Protein AF-A0A5R2MZM7-F1 (afdb_monomer_lite)

Secondary structure (DSSP, 8-state):
-GGGT-EE-GGG-BTTEEEEE--TTSB-HHHHHHHHHHTT------BTTEEEEE--TT--HHHHHHHHHHHHHHHHHHBTPPPP---S-------

Radius of gyration: 13.79 Å; chains: 1; bounding box: 35×28×33 Å

Foldseek 3Di:
DVVLVWDWDPVPPDPFKTKIAADPPFFQQVQLQVQCVVVVHHWDRQDPRMTIDGDDPPDDPVNVVVSVVSSSVSSNVGGNDDHDPPDPPDDPPDD

Sequence (95 aa):
MRDAGLDVDPSTVDTNIVFVNLPQADFDVDYLHSELLESGVRISPVKAGRLRLLTHREVTQREALLASDLIAKSCAAARGRQPSDVNKAGVDAIY

pLDDT: mean 71.89, std 13.47, range [37.19, 87.88]

Structure (mmCIF, N/CA/C/O backbone):
data_AF-A0A5R2MZM7-F1
#
_entry.id   AF-A0A5R2MZM7-F1
#
loop_
_atom_site.group_PDB
_atom_site.id
_atom_site.type_symbol
_atom_site.label_atom_id
_atom_site.label_alt_id
_atom_site.label_comp_id
_atom_site.label_asym_id
_atom_site.label_entity_id
_atom_site.label_seq_id
_atom_site.pdbx_PDB_ins_code
_atom_site.Cartn_x
_atom_site.Cartn_y
_atom_site.Cartn_z
_atom_site.occupancy
_atom_site.B_iso_or_equiv
_atom_site.auth_seq_id
_atom_site.auth_comp_id
_atom_site.auth_asym_id
_atom_site.auth_atom_id
_atom_site.pdbx_PDB_model_num
ATOM 1 N N . MET A 1 1 ? -5.591 -6.109 -1.856 1.00 59.22 1 MET A N 1
ATOM 2 C CA . MET A 1 1 ? -4.118 -6.174 -1.679 1.00 59.22 1 MET A CA 1
ATOM 3 C C . MET A 1 1 ? -3.470 -7.126 -2.683 1.00 59.22 1 MET A C 1
ATOM 5 O O . MET A 1 1 ? -2.690 -6.648 -3.492 1.00 59.22 1 MET A O 1
ATOM 9 N N . ARG A 1 2 ? -3.825 -8.422 -2.720 1.00 60.97 2 ARG A N 1
ATOM 10 C CA . ARG A 1 2 ? -3.248 -9.374 -3.696 1.00 60.97 2 ARG A CA 1
ATOM 11 C C . ARG A 1 2 ? -3.457 -8.980 -5.161 1.00 60.97 2 ARG A C 1
ATOM 13 O O . ARG A 1 2 ? -2.519 -9.064 -5.944 1.00 60.97 2 ARG A O 1
ATOM 20 N N . ASP A 1 3 ? -4.625 -8.441 -5.503 1.00 62.59 3 ASP A N 1
ATOM 21 C CA . ASP A 1 3 ? -4.916 -7.964 -6.867 1.00 62.59 3 ASP A CA 1
ATOM 22 C C . ASP A 1 3 ? -4.048 -6.763 -7.292 1.00 62.59 3 A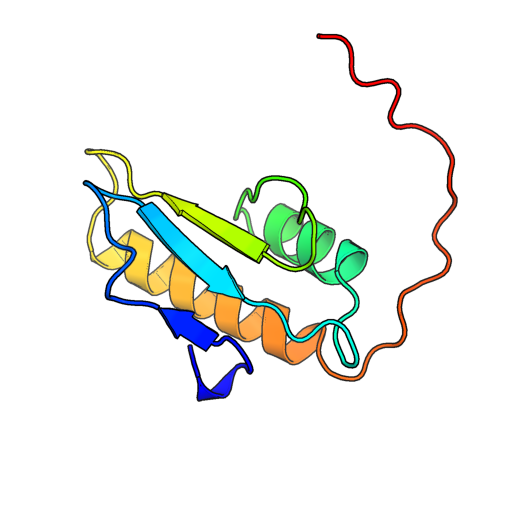SP A C 1
ATOM 24 O O . ASP A 1 3 ? -3.855 -6.522 -8.481 1.00 62.59 3 ASP A O 1
ATOM 28 N N . ALA A 1 4 ? -3.457 -6.047 -6.326 1.00 65.94 4 ALA A N 1
ATOM 29 C CA . ALA A 1 4 ? -2.505 -4.961 -6.561 1.00 65.94 4 ALA A CA 1
ATOM 30 C C . ALA A 1 4 ? -1.041 -5.446 -6.657 1.00 65.94 4 ALA A C 1
ATOM 32 O O . ALA A 1 4 ? -0.134 -4.627 -6.760 1.00 65.94 4 ALA A O 1
ATOM 33 N N . GLY A 1 5 ? -0.793 -6.762 -6.615 1.00 72.88 5 GLY A N 1
ATOM 34 C CA . GLY A 1 5 ? 0.556 -7.341 -6.633 1.00 72.88 5 GLY A CA 1
ATOM 35 C C . GLY A 1 5 ? 1.257 -7.367 -5.272 1.00 72.88 5 GLY A C 1
ATOM 36 O O . GLY A 1 5 ? 2.452 -7.631 -5.213 1.00 72.88 5 GLY A O 1
ATOM 37 N N . LEU A 1 6 ? 0.529 -7.103 -4.184 1.00 74.12 6 LEU A N 1
ATOM 38 C CA . LEU A 1 6 ? 1.062 -7.110 -2.824 1.00 74.12 6 LEU A CA 1
ATOM 39 C C . LEU A 1 6 ? 0.834 -8.468 -2.162 1.00 74.12 6 LEU A C 1
ATOM 41 O O . LEU A 1 6 ? -0.316 -8.897 -2.014 1.00 74.12 6 LEU A O 1
ATOM 45 N N . ASP A 1 7 ? 1.914 -9.108 -1.713 1.00 79.06 7 ASP A N 1
ATOM 46 C CA . ASP A 1 7 ? 1.816 -10.317 -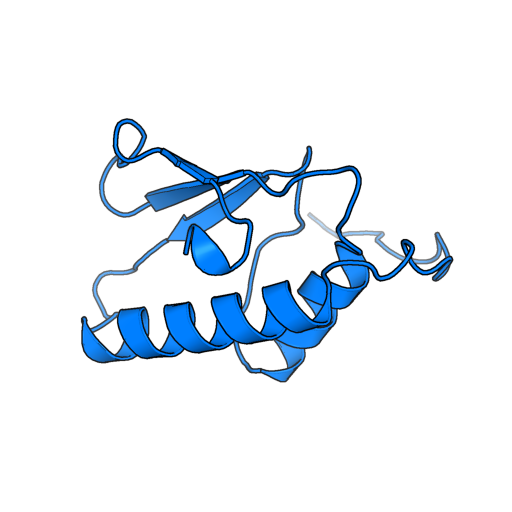0.898 1.00 79.06 7 ASP A CA 1
ATOM 47 C C . ASP A 1 7 ? 1.862 -9.960 0.590 1.00 79.06 7 ASP A C 1
ATOM 49 O O . ASP A 1 7 ? 2.825 -9.371 1.090 1.00 79.06 7 ASP A O 1
ATOM 53 N N . VAL A 1 8 ? 0.767 -10.271 1.279 1.00 77.19 8 VAL A N 1
ATOM 54 C CA . VAL A 1 8 ? 0.544 -9.948 2.689 1.00 77.19 8 VAL A CA 1
ATOM 55 C C . VAL A 1 8 ? 0.652 -11.237 3.485 1.00 77.19 8 VAL A C 1
ATOM 57 O O . VAL A 1 8 ? -0.066 -12.189 3.182 1.00 77.19 8 VAL A O 1
ATOM 60 N N . ASP A 1 9 ? 1.492 -11.246 4.521 1.00 74.81 9 ASP A N 1
ATOM 61 C CA . ASP A 1 9 ? 1.643 -12.382 5.432 1.00 74.81 9 ASP A CA 1
ATOM 62 C C . ASP A 1 9 ? 0.869 -12.139 6.744 1.00 74.81 9 ASP A C 1
ATOM 64 O O . ASP A 1 9 ? 1.351 -11.403 7.615 1.00 74.81 9 ASP A O 1
ATOM 68 N N . PRO A 1 10 ? -0.313 -12.759 6.936 1.00 69.62 10 PRO A N 1
ATOM 69 C CA . PRO A 1 10 ? -1.129 -12.560 8.132 1.00 69.62 10 PRO A CA 1
ATOM 70 C C . PRO A 1 10 ? -0.496 -13.152 9.395 1.00 69.62 10 PRO A C 1
ATOM 72 O O . PRO A 1 10 ? -0.854 -12.750 10.498 1.00 69.62 10 PRO A O 1
ATOM 75 N N . SER A 1 11 ? 0.435 -14.103 9.257 1.00 72.56 11 SER A N 1
ATOM 76 C CA . SER A 1 11 ? 1.112 -14.728 10.399 1.00 72.56 11 SER A CA 1
ATOM 77 C C . SER A 1 11 ? 2.125 -13.795 11.066 1.00 72.56 11 SER A C 1
ATOM 79 O O . SER A 1 11 ? 2.529 -14.026 12.201 1.00 72.56 11 SER A O 1
ATOM 81 N N . THR A 1 12 ? 2.488 -12.704 10.384 1.00 64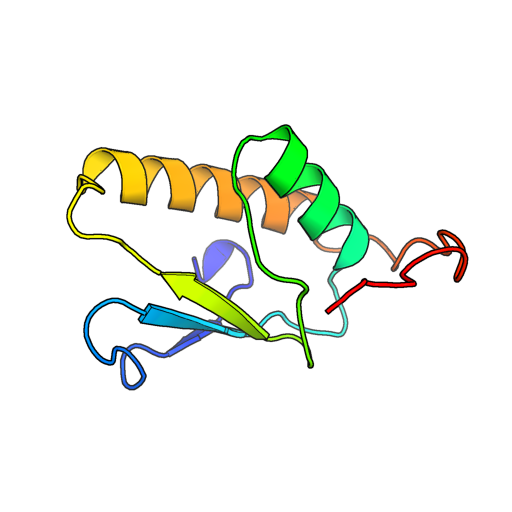.50 12 THR A N 1
ATOM 82 C CA . THR A 1 12 ? 3.408 -11.674 10.888 1.00 64.50 12 THR A CA 1
ATOM 83 C C . THR A 1 12 ? 2.705 -10.518 11.597 1.00 64.50 12 THR A C 1
ATOM 85 O O . THR A 1 12 ? 3.350 -9.517 11.913 1.00 64.50 12 THR A O 1
ATOM 88 N N . VAL A 1 13 ? 1.393 -10.626 11.831 1.00 69.31 13 VAL A N 1
ATOM 89 C CA . VAL A 1 13 ? 0.624 -9.596 12.533 1.00 69.31 13 VAL A CA 1
ATOM 90 C C . VAL A 1 13 ? 0.933 -9.657 14.024 1.00 69.31 13 VAL A C 1
ATOM 92 O O . VAL A 1 13 ? 0.273 -10.352 14.792 1.00 69.31 13 VAL A O 1
ATOM 95 N N . ASP A 1 14 ? 1.952 -8.905 14.420 1.00 55.38 14 ASP A N 1
ATOM 96 C CA . ASP A 1 14 ? 2.374 -8.744 15.804 1.00 55.38 14 ASP A CA 1
ATOM 97 C C . ASP A 1 14 ? 1.851 -7.376 16.275 1.00 55.38 14 ASP A C 1
ATOM 99 O O . ASP A 1 14 ? 2.318 -6.320 15.847 1.00 55.38 14 ASP A O 1
ATOM 103 N N . THR A 1 15 ? 0.807 -7.364 17.103 1.00 65.75 15 THR A N 1
ATOM 104 C CA . THR A 1 15 ? 0.232 -6.200 17.819 1.00 65.75 15 THR A CA 1
ATOM 105 C C . THR A 1 15 ? -0.540 -5.128 17.024 1.00 65.75 15 THR A C 1
ATOM 107 O O . THR A 1 15 ? -1.625 -4.749 17.460 1.00 65.75 15 THR A O 1
ATOM 110 N N . ASN A 1 16 ? -0.050 -4.646 15.882 1.00 70.88 16 ASN A N 1
ATOM 111 C CA . ASN A 1 16 ? -0.693 -3.606 15.049 1.00 70.88 16 ASN A CA 1
ATOM 112 C C . ASN A 1 16 ? 0.054 -3.356 13.724 1.00 70.88 16 ASN A C 1
ATOM 114 O O . ASN A 1 16 ? -0.164 -2.341 13.056 1.00 70.88 16 ASN A O 1
ATOM 118 N N . ILE A 1 17 ? 0.981 -4.250 13.374 1.00 74.50 17 ILE A N 1
ATOM 119 C CA . ILE A 1 17 ? 1.879 -4.101 12.234 1.00 74.50 17 ILE A CA 1
ATOM 120 C C . ILE A 1 17 ? 1.616 -5.235 11.252 1.00 74.50 17 ILE A C 1
ATOM 122 O O . ILE A 1 17 ? 1.544 -6.397 11.637 1.00 74.50 17 ILE A O 1
ATOM 126 N N . VAL A 1 18 ? 1.497 -4.891 9.975 1.00 75.56 18 VAL A N 1
ATOM 127 C CA . VAL A 1 18 ? 1.416 -5.832 8.862 1.00 75.56 18 VAL A CA 1
ATOM 128 C C . VAL A 1 18 ? 2.639 -5.635 7.982 1.00 75.56 18 VAL A C 1
ATOM 130 O O . VAL A 1 18 ? 2.972 -4.512 7.591 1.00 75.56 18 VAL A O 1
ATOM 133 N N . PHE A 1 19 ? 3.299 -6.735 7.640 1.00 78.31 19 PHE A N 1
ATOM 134 C CA . PHE A 1 19 ? 4.383 -6.721 6.673 1.00 78.31 19 PHE A CA 1
ATOM 135 C C . PHE A 1 19 ? 3.868 -7.101 5.290 1.00 78.31 19 PHE A C 1
ATOM 137 O O . PHE A 1 19 ? 3.143 -8.083 5.130 1.00 78.31 19 PHE A O 1
ATOM 144 N N . VAL A 1 20 ? 4.287 -6.334 4.288 1.00 79.88 20 VAL A N 1
ATOM 145 C CA . VAL A 1 20 ? 3.901 -6.550 2.895 1.00 79.88 20 VAL A CA 1
ATOM 146 C C . VAL A 1 20 ? 5.154 -6.663 2.045 1.00 79.88 20 VAL A C 1
ATOM 148 O O . VAL A 1 20 ? 6.041 -5.813 2.128 1.00 79.88 20 VAL A O 1
ATOM 151 N N . ASN A 1 21 ? 5.234 -7.712 1.236 1.00 80.81 21 ASN A N 1
ATOM 152 C CA . ASN A 1 21 ? 6.330 -7.894 0.295 1.00 80.81 21 ASN A CA 1
ATOM 153 C C . ASN A 1 21 ? 5.962 -7.242 -1.043 1.00 80.81 21 ASN A C 1
ATOM 155 O O . ASN A 1 21 ? 4.888 -7.494 -1.593 1.00 80.81 21 ASN A O 1
ATOM 159 N N . LEU A 1 22 ? 6.864 -6.404 -1.551 1.00 75.56 22 LEU A N 1
ATOM 160 C CA . LEU A 1 22 ? 6.798 -5.827 -2.887 1.00 75.56 22 LEU A CA 1
ATOM 161 C C . LEU A 1 22 ? 7.594 -6.717 -3.852 1.00 75.56 22 LEU A C 1
ATOM 163 O O . LEU A 1 22 ? 8.749 -7.049 -3.562 1.00 75.56 22 LEU A O 1
ATOM 167 N N . PRO A 1 23 ? 7.027 -7.096 -5.006 1.00 68.94 23 PRO A N 1
ATOM 168 C CA . PRO A 1 23 ? 7.761 -7.853 -6.008 1.00 68.94 23 PRO A CA 1
ATOM 169 C C . PRO A 1 23 ? 8.844 -6.960 -6.630 1.00 68.94 23 PRO A C 1
ATOM 171 O O . PRO A 1 23 ? 8.544 -6.018 -7.357 1.00 68.94 23 PRO A O 1
ATOM 174 N N . GLN A 1 24 ? 10.116 -7.252 -6.337 1.00 65.19 24 GLN A N 1
ATOM 175 C CA . GLN A 1 24 ? 11.254 -6.395 -6.710 1.00 65.19 24 GLN A CA 1
ATOM 176 C C . GLN A 1 24 ? 11.463 -6.222 -8.225 1.00 65.19 24 GLN A C 1
ATOM 178 O O . GLN A 1 24 ? 12.112 -5.267 -8.633 1.00 65.19 24 GLN A O 1
ATOM 183 N N . ALA A 1 25 ? 10.949 -7.134 -9.054 1.00 64.88 25 ALA A N 1
ATOM 184 C CA . ALA A 1 25 ? 11.198 -7.126 -10.497 1.00 64.88 25 ALA A CA 1
ATOM 185 C C . ALA A 1 25 ? 10.288 -6.166 -11.289 1.00 64.88 25 ALA A C 1
ATOM 187 O O . ALA A 1 25 ? 10.668 -5.751 -12.379 1.00 64.88 25 ALA A O 1
ATOM 188 N N . ASP A 1 26 ? 9.125 -5.794 -10.741 1.00 68.31 26 ASP A N 1
ATOM 189 C CA . ASP A 1 26 ? 8.045 -5.139 -11.502 1.00 68.31 26 ASP A CA 1
ATOM 190 C C . ASP A 1 26 ? 7.596 -3.789 -10.915 1.00 68.31 26 ASP A C 1
ATOM 192 O O . ASP A 1 26 ? 6.562 -3.252 -11.326 1.00 68.31 26 ASP A O 1
ATOM 196 N N . PHE A 1 27 ? 8.318 -3.262 -9.924 1.00 71.94 27 PHE A N 1
ATOM 197 C CA . PHE A 1 27 ? 7.913 -2.074 -9.174 1.00 71.94 27 PHE A CA 1
ATOM 198 C C . PHE A 1 27 ? 9.010 -1.015 -9.130 1.00 71.94 27 PHE A C 1
ATOM 200 O O . PHE A 1 27 ? 10.097 -1.254 -8.604 1.00 71.94 27 PHE A O 1
ATOM 207 N N . ASP A 1 28 ? 8.670 0.192 -9.581 1.00 78.31 28 ASP A N 1
ATOM 208 C CA . ASP A 1 28 ? 9.419 1.396 -9.237 1.00 78.31 28 ASP A CA 1
ATOM 209 C C . ASP A 1 28 ? 9.062 1.819 -7.803 1.00 78.31 28 ASP A C 1
ATOM 211 O O . ASP A 1 28 ? 7.988 2.357 -7.516 1.00 78.31 28 ASP A O 1
ATOM 215 N N . VAL A 1 29 ? 9.966 1.497 -6.883 1.00 77.75 29 VAL A N 1
ATOM 216 C CA . VAL A 1 29 ? 9.810 1.705 -5.442 1.00 77.75 29 VAL A CA 1
ATOM 217 C C . VAL A 1 29 ? 9.902 3.182 -5.059 1.00 77.75 29 VAL A C 1
ATOM 219 O O . VAL A 1 29 ? 9.181 3.615 -4.157 1.00 77.75 29 VAL A O 1
ATOM 222 N N . ASP A 1 30 ? 10.752 3.948 -5.740 1.00 79.38 30 ASP A N 1
ATOM 223 C CA . ASP A 1 30 ? 10.944 5.371 -5.462 1.00 79.38 30 ASP A CA 1
ATOM 224 C C . ASP A 1 30 ? 9.734 6.166 -5.960 1.00 79.38 30 ASP A C 1
ATOM 226 O O . ASP A 1 30 ? 9.193 7.004 -5.233 1.00 79.38 30 ASP A O 1
ATOM 230 N N . TYR A 1 31 ? 9.216 5.812 -7.141 1.00 82.31 31 TYR A N 1
ATOM 231 C CA . TYR A 1 31 ? 7.946 6.346 -7.626 1.00 82.31 31 TYR A CA 1
ATOM 232 C C . TYR A 1 31 ? 6.788 6.011 -6.679 1.00 82.31 31 TYR A C 1
ATOM 234 O O . TYR A 1 31 ? 6.009 6.893 -6.322 1.00 82.31 31 TYR A O 1
ATOM 242 N N . LEU A 1 32 ? 6.687 4.756 -6.223 1.00 81.69 32 LEU A N 1
ATOM 243 C CA . LEU A 1 32 ? 5.650 4.350 -5.272 1.00 81.69 32 LEU A CA 1
ATOM 244 C C . LEU A 1 32 ? 5.730 5.158 -3.969 1.00 81.69 32 LEU A C 1
ATOM 246 O O . LEU A 1 32 ? 4.697 5.552 -3.429 1.00 81.69 32 LEU A O 1
ATOM 250 N N . HIS A 1 33 ? 6.940 5.409 -3.462 1.00 81.94 33 HIS A N 1
ATOM 251 C CA . HIS A 1 33 ? 7.144 6.227 -2.267 1.00 81.94 33 HIS A CA 1
ATOM 252 C C . HIS A 1 33 ? 6.666 7.667 -2.470 1.00 81.94 33 HIS A C 1
ATOM 254 O O . HIS A 1 33 ? 5.889 8.162 -1.650 1.00 81.94 33 HIS A O 1
ATOM 260 N N . SER A 1 34 ? 7.054 8.293 -3.584 1.00 83.06 34 SER A N 1
ATOM 261 C CA . SER A 1 34 ? 6.637 9.655 -3.936 1.00 83.06 34 SER A CA 1
ATOM 262 C C . SER A 1 34 ? 5.119 9.764 -4.088 1.00 83.06 34 SER A C 1
ATOM 264 O O . SER A 1 34 ? 4.496 10.638 -3.491 1.00 83.06 34 SER A O 1
ATOM 266 N N . GLU A 1 35 ? 4.505 8.840 -4.827 1.00 84.25 35 GLU A N 1
ATOM 267 C CA . GLU A 1 35 ? 3.064 8.839 -5.101 1.00 84.25 35 GLU A CA 1
ATOM 268 C C . GLU A 1 35 ? 2.238 8.671 -3.814 1.00 84.25 35 GLU A C 1
ATOM 270 O O . GLU A 1 35 ? 1.213 9.330 -3.615 1.00 84.25 35 GLU A O 1
ATOM 275 N N . LEU A 1 36 ? 2.689 7.797 -2.906 1.00 81.19 36 LEU A N 1
ATOM 276 C CA . LEU A 1 36 ? 2.049 7.609 -1.605 1.00 81.19 36 LEU A CA 1
ATOM 277 C C . LEU A 1 36 ? 2.180 8.860 -0.739 1.00 81.19 36 LEU A C 1
ATOM 279 O O . LEU A 1 36 ? 1.194 9.275 -0.128 1.00 81.19 36 LEU A O 1
ATOM 283 N N . LEU A 1 37 ? 3.359 9.488 -0.726 1.00 82.31 37 LEU A N 1
ATOM 284 C CA . LEU A 1 37 ? 3.595 10.722 0.015 1.00 82.31 37 LEU A CA 1
ATOM 285 C C . LEU A 1 37 ? 2.687 11.859 -0.479 1.00 82.31 37 LEU A C 1
ATOM 287 O O . LEU A 1 37 ? 2.062 12.526 0.347 1.00 82.31 37 LEU A O 1
ATOM 291 N N . GLU A 1 38 ? 2.568 12.042 -1.796 1.00 83.19 38 GLU A N 1
ATOM 292 C CA . GLU A 1 38 ? 1.664 13.023 -2.419 1.00 83.19 38 GLU A CA 1
ATOM 293 C C . GLU A 1 38 ? 0.189 12.725 -2.120 1.00 83.19 38 GLU A C 1
ATOM 295 O O . GLU A 1 38 ? -0.604 13.638 -1.889 1.00 83.19 38 GLU A O 1
ATOM 300 N N . SER A 1 39 ? -0.166 11.444 -2.018 1.00 76.06 39 SER A N 1
ATOM 301 C CA . SER A 1 39 ? -1.504 10.984 -1.625 1.00 76.06 39 SER A CA 1
ATOM 302 C C . SER A 1 39 ? -1.778 11.089 -0.115 1.00 76.06 39 SER A C 1
ATOM 304 O O . SER A 1 39 ? -2.829 10.652 0.356 1.00 76.06 39 SER A O 1
ATOM 306 N N . GLY A 1 40 ? -0.843 11.642 0.666 1.00 74.69 40 GLY A N 1
ATOM 307 C CA . GLY A 1 40 ? -0.962 11.807 2.117 1.00 74.69 40 GLY A CA 1
ATOM 308 C C . GLY A 1 40 ? -0.658 10.544 2.932 1.00 74.69 40 GLY A C 1
ATOM 309 O O . GLY A 1 40 ? -0.844 10.539 4.149 1.00 74.69 40 GLY A O 1
ATOM 310 N N . VAL A 1 41 ? -0.165 9.479 2.296 1.00 77.12 41 VAL A N 1
ATOM 311 C CA . VAL A 1 41 ? 0.206 8.211 2.934 1.00 77.12 41 VAL A CA 1
ATOM 312 C C . VAL A 1 41 ? 1.715 8.177 3.158 1.00 77.12 41 VAL A C 1
ATOM 314 O O . VAL A 1 41 ? 2.510 8.009 2.238 1.00 77.12 41 VAL A O 1
ATOM 317 N N . ARG A 1 42 ? 2.143 8.297 4.416 1.00 76.00 42 ARG A N 1
ATOM 318 C CA . ARG A 1 42 ? 3.565 8.194 4.764 1.00 76.00 42 ARG A CA 1
ATOM 319 C C . ARG A 1 42 ? 3.964 6.741 4.973 1.00 76.00 42 ARG A C 1
ATOM 321 O O . ARG A 1 42 ? 3.482 6.090 5.897 1.00 76.00 42 ARG A O 1
ATOM 328 N N . ILE A 1 43 ? 4.905 6.271 4.164 1.00 75.88 43 ILE A N 1
ATOM 329 C CA . ILE A 1 43 ? 5.578 4.988 4.359 1.00 75.88 43 ILE A CA 1
ATOM 330 C C . ILE A 1 43 ? 7.054 5.207 4.700 1.00 75.88 43 ILE A C 1
ATOM 332 O O . ILE A 1 43 ? 7.694 6.154 4.235 1.00 75.88 43 ILE A O 1
ATOM 336 N N . SER A 1 44 ? 7.612 4.324 5.528 1.00 72.56 44 SER A N 1
ATOM 337 C CA . SER A 1 44 ? 9.065 4.256 5.696 1.00 72.56 44 SER A CA 1
ATOM 338 C C . SER A 1 44 ? 9.726 3.861 4.369 1.00 72.56 44 SER A C 1
ATOM 340 O O . SER A 1 44 ? 9.095 3.152 3.580 1.00 72.56 44 SER A O 1
ATOM 342 N N . PRO A 1 45 ? 10.993 4.253 4.134 1.00 67.25 45 PRO A N 1
ATOM 343 C CA . PRO A 1 45 ? 11.737 3.802 2.966 1.00 67.25 45 PRO A CA 1
ATOM 344 C C . PRO A 1 45 ? 11.659 2.282 2.840 1.00 67.25 45 PRO A C 1
ATOM 346 O O . PRO A 1 45 ? 11.877 1.557 3.820 1.00 67.25 45 PRO A O 1
ATOM 349 N N . VAL A 1 46 ? 11.337 1.803 1.643 1.00 68.56 46 VAL A N 1
ATOM 350 C CA . VAL A 1 46 ? 11.221 0.372 1.374 1.00 68.56 46 VAL A CA 1
ATOM 351 C C . VAL A 1 46 ? 12.615 -0.239 1.437 1.00 68.56 46 VAL A C 1
ATOM 353 O O . VAL A 1 46 ? 13.419 -0.113 0.518 1.00 68.56 46 VAL A O 1
ATOM 356 N N . LYS A 1 47 ? 12.926 -0.920 2.540 1.00 66.44 47 LYS A N 1
ATOM 357 C CA . LYS A 1 47 ? 14.182 -1.663 2.681 1.00 66.44 47 LYS A CA 1
ATOM 358 C C . LYS A 1 47 ? 13.963 -3.105 2.235 1.00 66.44 47 LYS A C 1
ATOM 360 O O . LYS A 1 47 ? 13.016 -3.752 2.677 1.00 66.44 47 LYS A O 1
ATOM 365 N N . ALA A 1 48 ? 14.845 -3.604 1.367 1.00 67.94 48 ALA A N 1
ATOM 366 C CA . ALA A 1 48 ? 14.836 -4.985 0.869 1.00 67.94 48 ALA A CA 1
ATOM 367 C C . ALA A 1 48 ? 13.507 -5.437 0.215 1.00 67.94 48 ALA A C 1
ATOM 369 O O . ALA A 1 48 ? 13.170 -6.617 0.251 1.00 67.94 48 ALA A O 1
ATOM 370 N N . GLY A 1 49 ? 12.740 -4.518 -0.387 1.00 73.94 49 GLY A N 1
ATOM 371 C CA . GLY A 1 49 ? 11.456 -4.844 -1.026 1.00 73.94 49 GLY A CA 1
ATOM 372 C C . GLY A 1 49 ? 10.328 -5.165 -0.040 1.00 73.94 49 GLY A C 1
ATOM 373 O O . GLY A 1 49 ? 9.368 -5.833 -0.410 1.00 73.94 49 GLY A O 1
ATOM 374 N N . ARG A 1 50 ? 10.429 -4.723 1.219 1.00 76.12 50 ARG A N 1
ATOM 375 C CA . ARG A 1 50 ? 9.407 -4.972 2.240 1.00 76.12 50 ARG A CA 1
ATOM 376 C C . ARG A 1 50 ? 8.864 -3.669 2.814 1.00 76.12 50 ARG A C 1
ATOM 378 O O . ARG A 1 50 ? 9.620 -2.800 3.248 1.00 76.12 50 ARG A O 1
ATOM 385 N N . LEU A 1 51 ? 7.542 -3.565 2.850 1.00 79.44 51 LEU A N 1
ATOM 386 C CA . LEU A 1 51 ? 6.788 -2.489 3.480 1.00 79.44 51 LEU A CA 1
ATOM 387 C C . LEU A 1 51 ? 6.326 -2.906 4.873 1.00 79.44 51 LEU A C 1
ATOM 389 O O . LEU A 1 51 ? 5.975 -4.063 5.120 1.00 79.44 51 LEU A O 1
ATOM 393 N N . ARG A 1 52 ? 6.302 -1.929 5.778 1.00 80.00 52 ARG A N 1
ATOM 394 C CA . ARG A 1 52 ? 5.725 -2.060 7.116 1.00 80.00 52 ARG A CA 1
ATOM 395 C C . ARG A 1 52 ? 4.539 -1.118 7.206 1.00 80.00 52 ARG A C 1
ATOM 397 O O . ARG A 1 52 ? 4.714 0.092 7.095 1.00 80.00 52 ARG A O 1
ATOM 404 N N . LEU A 1 53 ? 3.354 -1.678 7.394 1.00 78.62 53 LEU A N 1
ATOM 405 C CA . LEU A 1 53 ? 2.129 -0.928 7.629 1.00 78.62 53 LEU A CA 1
ATOM 406 C C . LEU A 1 53 ? 1.807 -1.037 9.111 1.00 78.62 53 LEU A C 1
ATOM 408 O O . LEU A 1 53 ? 1.760 -2.142 9.635 1.00 78.62 53 LEU A O 1
ATOM 412 N N . LEU A 1 54 ? 1.605 0.088 9.785 1.00 77.56 54 LEU A N 1
ATOM 413 C CA . LEU A 1 54 ? 1.256 0.112 11.201 1.00 77.56 54 LEU A CA 1
ATOM 414 C C . LEU A 1 54 ? -0.044 0.883 11.400 1.00 77.56 54 LEU A C 1
ATOM 416 O O . LEU A 1 54 ? -0.241 1.936 10.796 1.00 77.56 54 LEU A O 1
ATOM 420 N N . THR A 1 55 ? -0.915 0.382 12.268 1.00 77.69 55 THR A N 1
ATOM 421 C CA . THR A 1 55 ? -2.087 1.120 12.747 1.00 77.69 55 THR A CA 1
ATOM 422 C C . THR A 1 55 ? -1.810 1.617 14.163 1.00 77.69 55 THR A C 1
ATOM 424 O O . THR A 1 55 ? -1.449 0.849 15.048 1.00 77.69 55 THR A O 1
ATOM 427 N N . HIS A 1 56 ? -1.916 2.921 14.413 1.00 77.06 56 HIS A N 1
ATOM 428 C CA . HIS A 1 56 ? -1.876 3.441 15.785 1.00 77.06 56 HIS A CA 1
ATOM 429 C C . HIS A 1 56 ? -3.289 3.414 16.389 1.00 77.06 56 HIS A C 1
ATOM 431 O O . HIS A 1 56 ? -4.266 3.196 15.674 1.00 77.06 56 HIS A O 1
ATOM 437 N N . ARG A 1 57 ? -3.413 3.621 17.709 1.00 68.00 57 ARG A N 1
ATOM 438 C CA . ARG A 1 57 ? -4.696 3.482 18.435 1.00 68.00 57 ARG A CA 1
ATOM 439 C C . ARG A 1 57 ? -5.808 4.411 17.933 1.00 68.00 57 ARG A C 1
ATOM 441 O O . ARG A 1 57 ? -6.968 4.144 18.217 1.00 68.00 57 ARG A O 1
ATOM 448 N N . GLU A 1 58 ? -5.455 5.474 17.218 1.00 78.75 58 GLU A N 1
ATOM 449 C CA . GLU A 1 58 ? -6.392 6.484 16.715 1.00 78.75 58 GLU A CA 1
ATOM 450 C C . GLU A 1 58 ? -6.833 6.218 15.268 1.00 78.75 58 GLU A C 1
ATOM 452 O O . GLU A 1 58 ? -7.712 6.912 14.770 1.00 78.75 58 GLU A O 1
ATOM 457 N N . VAL A 1 59 ? -6.290 5.186 14.606 1.00 81.69 59 VAL A N 1
ATOM 458 C CA . VAL A 1 59 ? -6.729 4.795 13.260 1.00 81.69 59 VAL A CA 1
ATOM 459 C C . VAL A 1 59 ? -8.042 4.040 13.357 1.00 81.69 59 VAL A C 1
ATOM 461 O O . VAL A 1 59 ? -8.113 2.920 13.868 1.00 81.69 59 VAL A O 1
ATOM 464 N N . THR A 1 60 ? -9.088 4.628 12.801 1.00 86.69 60 THR A N 1
ATOM 465 C CA . THR A 1 60 ? -10.367 3.956 12.610 1.00 86.69 60 THR A CA 1
ATOM 466 C C . THR A 1 60 ? -10.282 2.934 11.476 1.00 86.69 60 THR A C 1
ATOM 468 O O . THR A 1 60 ? -9.487 3.045 10.541 1.00 86.69 60 THR A O 1
ATOM 471 N N . GLN A 1 61 ? -11.182 1.948 11.495 1.00 85.12 61 GLN A N 1
ATOM 472 C CA . GLN A 1 61 ? -11.311 0.986 10.396 1.00 85.12 61 GLN A CA 1
ATOM 473 C C . GLN A 1 61 ? -11.522 1.681 9.041 1.00 85.12 61 GLN A C 1
ATOM 475 O O . GLN A 1 61 ? -10.979 1.247 8.029 1.00 85.12 61 GLN A O 1
ATOM 480 N N . ARG A 1 62 ? -12.289 2.778 9.017 1.00 87.75 62 ARG A N 1
ATOM 481 C CA . ARG A 1 62 ? -12.551 3.550 7.799 1.00 87.75 62 ARG A CA 1
ATOM 482 C C . ARG A 1 62 ? -11.268 4.152 7.227 1.00 87.75 62 ARG A C 1
ATOM 484 O O . ARG A 1 62 ? -11.061 4.078 6.021 1.00 87.75 62 ARG A O 1
ATOM 491 N N . GLU A 1 63 ? -10.417 4.725 8.069 1.00 85.12 63 GLU A N 1
ATOM 492 C CA . GLU A 1 63 ? -9.132 5.290 7.641 1.00 85.12 63 GLU A CA 1
ATOM 493 C C . GLU A 1 63 ? -8.178 4.204 7.146 1.00 85.12 63 GLU A C 1
ATOM 495 O O . GLU A 1 63 ? -7.529 4.391 6.121 1.00 85.12 63 GLU A O 1
ATOM 500 N N . ALA A 1 64 ? -8.155 3.039 7.802 1.00 83.50 64 ALA A N 1
ATOM 501 C CA . ALA A 1 64 ? -7.370 1.896 7.339 1.00 83.50 64 ALA A CA 1
ATOM 502 C C . ALA A 1 64 ? -7.823 1.399 5.953 1.00 83.50 64 ALA A C 1
ATOM 504 O O . ALA A 1 64 ? -6.987 1.089 5.104 1.00 83.50 64 ALA A O 1
ATOM 505 N N . LEU A 1 65 ? -9.136 1.359 5.697 1.00 87.81 65 LEU A N 1
ATOM 506 C CA . LEU A 1 65 ? -9.688 0.995 4.388 1.00 87.81 65 LEU A CA 1
ATOM 507 C C . LEU A 1 65 ? -9.349 2.041 3.316 1.00 87.81 65 LEU A C 1
ATOM 509 O O . LEU A 1 65 ? -8.885 1.675 2.240 1.00 87.81 65 LEU A O 1
ATOM 513 N N . LEU A 1 66 ? -9.491 3.333 3.627 1.00 87.12 66 LEU A N 1
ATOM 514 C CA . LEU A 1 66 ? -9.105 4.416 2.714 1.00 87.12 66 LEU A CA 1
ATOM 515 C C . LEU A 1 66 ? -7.610 4.367 2.371 1.00 87.12 66 LEU A C 1
ATOM 517 O O . LEU A 1 66 ? -7.242 4.471 1.202 1.00 87.12 66 LEU A O 1
ATOM 521 N N . ALA A 1 67 ? -6.748 4.162 3.369 1.00 84.12 67 ALA A N 1
ATOM 522 C CA . ALA A 1 67 ? -5.313 4.009 3.157 1.00 84.12 67 ALA A CA 1
ATOM 523 C C . ALA A 1 67 ? -4.999 2.775 2.297 1.00 84.12 67 ALA A C 1
A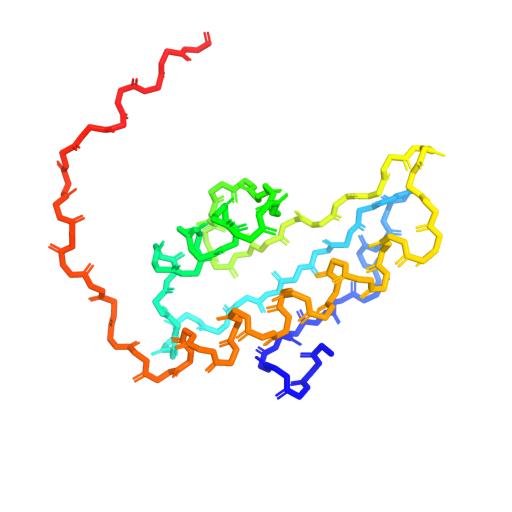TOM 525 O O . ALA A 1 67 ? -4.173 2.858 1.392 1.00 84.12 67 ALA A O 1
ATOM 526 N N . SER A 1 68 ? -5.686 1.650 2.524 1.00 84.56 68 SER A N 1
ATOM 527 C CA . SER A 1 68 ? -5.563 0.447 1.691 1.00 84.56 68 SER A CA 1
ATOM 528 C C . SER A 1 68 ? -5.914 0.721 0.224 1.00 84.56 68 SER A C 1
ATOM 530 O O . SER A 1 68 ? -5.198 0.262 -0.666 1.00 84.56 68 SER A O 1
ATOM 532 N N . ASP A 1 69 ? -6.978 1.480 -0.043 1.00 87.88 69 ASP A N 1
ATOM 533 C CA . ASP A 1 69 ? -7.382 1.830 -1.409 1.00 87.88 69 ASP A CA 1
ATOM 534 C C . ASP A 1 69 ? -6.367 2.748 -2.097 1.00 87.88 69 ASP A C 1
ATOM 536 O O . ASP A 1 69 ? -6.053 2.551 -3.273 1.00 87.88 69 ASP A O 1
ATOM 540 N N . LEU A 1 70 ? -5.828 3.733 -1.372 1.00 85.94 70 LEU A N 1
ATOM 541 C CA . LEU A 1 70 ? -4.757 4.600 -1.872 1.00 85.94 70 LEU A CA 1
ATOM 542 C C . LEU A 1 70 ? -3.505 3.784 -2.197 1.00 85.94 70 LEU A C 1
ATOM 544 O O . LEU A 1 70 ? -2.980 3.882 -3.303 1.00 85.94 70 LEU A O 1
ATOM 548 N N . ILE A 1 71 ? -3.095 2.896 -1.288 1.00 84.81 71 ILE A N 1
ATOM 549 C CA . ILE A 1 71 ? -1.951 2.006 -1.496 1.00 84.81 71 ILE A CA 1
ATOM 550 C C . ILE A 1 71 ? -2.156 1.118 -2.723 1.00 84.81 71 ILE A C 1
ATOM 552 O O . ILE A 1 71 ? -1.250 1.001 -3.548 1.00 84.81 71 ILE A O 1
ATOM 556 N N . ALA A 1 72 ? -3.340 0.526 -2.888 1.00 84.94 72 ALA A N 1
ATOM 557 C CA . ALA A 1 72 ? -3.645 -0.312 -4.042 1.00 84.94 72 ALA A CA 1
ATOM 558 C C . ALA A 1 72 ? -3.564 0.468 -5.366 1.00 84.94 72 ALA A C 1
ATOM 560 O O . ALA A 1 72 ? -3.007 -0.045 -6.339 1.00 84.94 72 ALA A O 1
ATOM 561 N N . LYS A 1 73 ? -4.066 1.710 -5.400 1.00 85.88 73 LYS A N 1
ATOM 562 C CA . LYS A 1 73 ? -3.989 2.589 -6.578 1.00 85.88 73 LYS A CA 1
ATOM 563 C C . LYS A 1 73 ? -2.551 2.962 -6.921 1.00 85.88 73 LYS A C 1
ATOM 565 O O . LYS A 1 73 ? -2.151 2.789 -8.070 1.00 85.88 73 LYS A O 1
ATOM 570 N N . SER A 1 74 ? -1.767 3.408 -5.941 1.00 83.50 74 SER A N 1
ATOM 571 C CA . SER A 1 74 ? -0.361 3.767 -6.160 1.00 83.50 74 SER A CA 1
ATOM 572 C C . SER A 1 74 ? 0.459 2.552 -6.596 1.00 83.50 74 SER A C 1
ATOM 574 O O . SER A 1 74 ? 1.288 2.659 -7.495 1.00 83.50 74 SER A O 1
ATOM 576 N N . CYS A 1 75 ? 0.173 1.366 -6.048 1.00 81.94 75 CYS A N 1
ATOM 577 C CA . CYS A 1 75 ? 0.825 0.132 -6.484 1.00 81.94 75 CYS A CA 1
ATOM 578 C C . CYS A 1 75 ? 0.473 -0.235 -7.928 1.00 81.94 75 CYS A C 1
ATOM 580 O O . CYS A 1 75 ? 1.358 -0.586 -8.702 1.00 81.94 75 CYS A O 1
ATOM 582 N N . ALA A 1 76 ? -0.797 -0.113 -8.320 1.00 83.06 76 ALA A N 1
ATOM 583 C CA . ALA A 1 76 ? -1.208 -0.335 -9.703 1.00 83.06 76 ALA A CA 1
ATOM 584 C C . ALA A 1 76 ? -0.545 0.660 -10.672 1.00 83.06 76 ALA A C 1
ATOM 586 O O . ALA A 1 76 ? -0.172 0.270 -11.774 1.00 83.06 76 ALA A O 1
ATOM 587 N N . ALA A 1 77 ? -0.358 1.917 -10.256 1.00 81.25 77 ALA A N 1
ATOM 588 C CA . ALA A 1 77 ? 0.321 2.940 -11.050 1.00 81.25 77 ALA A CA 1
ATOM 589 C C . ALA A 1 77 ? 1.839 2.715 -11.164 1.00 81.25 77 ALA A C 1
ATOM 591 O O . ALA A 1 77 ? 2.425 3.053 -12.195 1.00 81.25 77 ALA A O 1
ATOM 592 N N . ALA A 1 78 ? 2.464 2.164 -10.120 1.00 79.12 78 ALA A N 1
ATOM 593 C CA . ALA A 1 78 ? 3.893 1.853 -10.072 1.00 79.12 78 ALA A CA 1
ATOM 594 C C . ALA A 1 78 ? 4.257 0.548 -10.801 1.00 79.12 78 ALA A C 1
ATOM 596 O O . ALA A 1 78 ? 5.404 0.3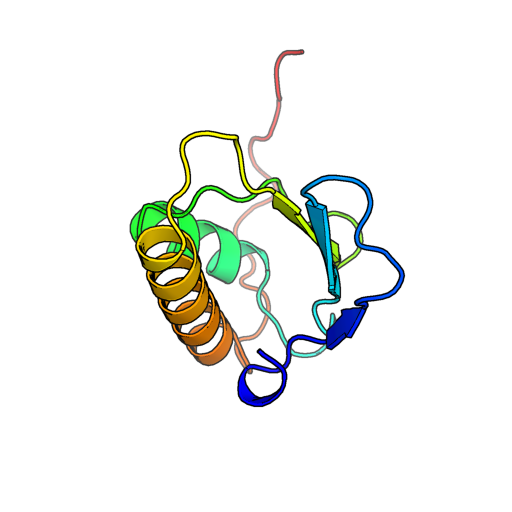63 -11.208 1.00 79.12 78 ALA A O 1
ATOM 597 N N . ARG A 1 79 ? 3.289 -0.358 -10.974 1.00 78.25 79 ARG A N 1
ATOM 598 C CA . ARG A 1 79 ? 3.502 -1.664 -11.600 1.00 78.25 79 ARG A CA 1
ATOM 599 C C . ARG A 1 79 ? 3.839 -1.527 -13.085 1.00 78.25 79 ARG A C 1
ATOM 601 O O . ARG A 1 79 ? 3.135 -0.853 -13.832 1.00 78.25 79 ARG A O 1
ATOM 608 N N . GLY A 1 80 ? 4.896 -2.210 -13.522 1.00 72.38 80 GLY A N 1
ATOM 609 C CA . GLY A 1 80 ? 5.345 -2.196 -14.919 1.00 72.38 80 G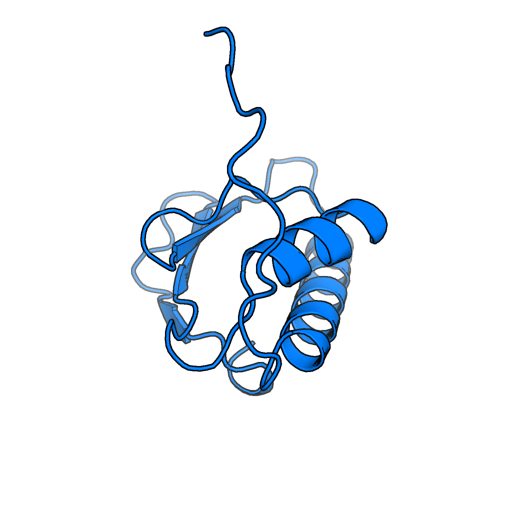LY A CA 1
ATOM 610 C C . GLY A 1 80 ? 6.068 -0.912 -15.337 1.00 72.38 80 GLY A C 1
ATOM 611 O O . GLY A 1 80 ? 6.461 -0.791 -16.498 1.00 72.38 80 GLY A O 1
ATOM 612 N N . ARG A 1 81 ? 6.279 0.033 -14.410 1.00 72.62 81 ARG A N 1
ATOM 613 C CA . ARG A 1 81 ? 7.247 1.114 -14.604 1.00 72.62 81 ARG A CA 1
ATOM 614 C C . ARG A 1 81 ? 8.646 0.573 -14.333 1.00 72.62 81 ARG A C 1
ATOM 616 O O . ARG A 1 81 ? 8.854 -0.166 -13.374 1.00 72.62 81 ARG A O 1
ATOM 623 N N . GLN A 1 82 ? 9.600 0.934 -15.185 1.00 63.00 82 GLN A N 1
ATOM 624 C CA . GLN A 1 82 ? 11.009 0.700 -14.884 1.00 63.00 82 GLN A CA 1
ATOM 625 C C . GLN A 1 82 ? 11.429 1.627 -13.735 1.00 63.00 82 GLN A C 1
ATOM 627 O O . GLN A 1 82 ? 10.944 2.760 -13.711 1.00 63.00 82 GLN A O 1
ATOM 632 N N . PRO A 1 83 ? 12.304 1.177 -12.814 1.00 60.88 83 PRO A N 1
ATOM 633 C CA . PRO A 1 83 ? 12.833 2.030 -11.758 1.00 60.88 83 PRO A CA 1
ATOM 634 C C . PRO A 1 83 ? 13.449 3.272 -12.393 1.00 60.88 83 PRO A C 1
ATOM 636 O O . PRO A 1 83 ? 14.352 3.178 -13.228 1.00 60.88 83 PRO A O 1
ATOM 639 N N . SER A 1 84 ? 12.891 4.428 -12.064 1.00 55.41 84 SER A N 1
ATOM 640 C CA . SER A 1 84 ? 13.356 5.694 -12.596 1.00 55.41 84 SER A CA 1
ATOM 641 C C . SER A 1 84 ? 14.756 5.999 -12.044 1.00 55.41 84 SER A C 1
ATOM 643 O O . SER A 1 84 ? 15.008 5.903 -10.848 1.00 55.41 84 SER A O 1
ATOM 645 N N . ASP A 1 85 ? 15.693 6.342 -12.936 1.00 49.34 85 ASP A N 1
ATOM 646 C CA . ASP A 1 85 ? 17.101 6.680 -12.647 1.00 49.34 85 ASP A CA 1
ATOM 647 C C . ASP A 1 85 ? 17.231 8.046 -11.926 1.00 49.34 85 ASP A C 1
ATOM 649 O O . ASP A 1 85 ? 18.046 8.909 -12.271 1.00 49.34 85 ASP A O 1
ATOM 653 N N . VAL A 1 86 ? 16.383 8.312 -10.931 1.00 48.06 86 VAL A N 1
ATOM 654 C CA . VAL A 1 86 ? 16.397 9.576 -10.192 1.00 48.06 86 VAL A CA 1
ATOM 655 C C . VAL A 1 86 ? 17.518 9.531 -9.156 1.00 48.06 86 VAL A C 1
ATOM 657 O O . VAL A 1 86 ? 17.349 9.091 -8.029 1.00 48.06 86 VAL A O 1
ATOM 660 N N . ASN A 1 87 ? 18.691 9.986 -9.605 1.00 40.84 87 ASN A N 1
ATOM 661 C CA . ASN A 1 87 ? 19.819 10.542 -8.856 1.00 40.84 87 ASN A CA 1
ATOM 662 C C . ASN A 1 87 ? 20.041 10.041 -7.414 1.00 40.84 87 ASN A C 1
ATOM 664 O O . ASN A 1 87 ? 19.377 10.459 -6.468 1.00 40.84 87 ASN A O 1
ATOM 668 N N . LYS A 1 88 ? 21.158 9.319 -7.227 1.00 39.09 88 LYS A N 1
ATOM 669 C CA . LYS A 1 88 ? 21.881 9.123 -5.953 1.00 39.09 88 LYS A CA 1
ATOM 670 C C . LYS A 1 88 ? 22.420 10.442 -5.359 1.00 39.09 88 LYS A C 1
ATOM 672 O O . LYS A 1 88 ? 23.613 10.560 -5.084 1.00 39.09 88 LYS A O 1
ATOM 677 N N . ALA A 1 89 ? 21.583 11.451 -5.170 1.00 39.94 89 ALA A N 1
ATOM 678 C CA . ALA A 1 89 ? 21.983 12.721 -4.586 1.00 39.94 89 ALA A CA 1
ATOM 679 C C . ALA A 1 89 ? 21.038 13.083 -3.440 1.00 39.94 89 ALA A C 1
ATOM 681 O O . ALA A 1 89 ? 19.959 13.621 -3.656 1.00 39.94 89 ALA A O 1
ATOM 682 N N . GLY A 1 90 ? 21.489 12.814 -2.214 1.00 39.53 90 GLY A N 1
ATOM 683 C CA . GLY A 1 90 ? 20.953 13.467 -1.022 1.00 39.53 90 GLY A CA 1
ATOM 684 C C . GLY A 1 90 ? 20.031 12.612 -0.162 1.00 39.53 90 GLY A C 1
ATOM 685 O O . GLY A 1 90 ? 18.859 12.927 -0.013 1.00 39.53 90 GLY A O 1
ATOM 686 N N . VAL A 1 91 ? 20.581 11.595 0.501 1.00 39.41 91 VAL A N 1
ATOM 687 C CA . VAL A 1 91 ? 20.032 11.164 1.796 1.00 39.41 91 VAL A CA 1
ATOM 688 C C . VAL A 1 91 ? 21.181 11.105 2.794 1.00 39.41 91 VAL A C 1
ATOM 690 O O . VAL A 1 91 ? 21.631 10.041 3.207 1.00 39.41 91 VAL A O 1
ATOM 693 N N . ASP A 1 92 ? 21.685 12.288 3.141 1.00 37.78 92 ASP A N 1
ATOM 694 C CA . ASP A 1 92 ? 22.384 12.492 4.406 1.00 37.78 92 ASP A CA 1
ATOM 695 C C . ASP A 1 92 ? 21.286 12.669 5.466 1.00 37.78 92 ASP A C 1
ATOM 697 O O . ASP A 1 92 ? 20.768 13.762 5.703 1.00 37.78 92 ASP A O 1
ATOM 701 N N . ALA A 1 93 ? 20.788 11.541 5.976 1.00 37.81 93 ALA A N 1
ATOM 702 C CA . ALA A 1 93 ? 19.801 11.525 7.043 1.00 37.81 93 ALA A CA 1
ATOM 703 C C . ALA A 1 93 ? 20.535 11.715 8.373 1.00 37.81 93 ALA A C 1
ATOM 705 O O . ALA A 1 93 ? 21.184 10.796 8.874 1.00 37.81 93 ALA A O 1
ATOM 706 N N . ILE A 1 94 ? 20.420 12.924 8.923 1.00 37.19 94 ILE A N 1
ATOM 707 C CA . ILE A 1 94 ? 20.768 13.231 10.310 1.00 37.19 94 ILE A CA 1
ATOM 708 C C . ILE A 1 94 ? 19.945 12.312 11.228 1.00 37.19 94 ILE A C 1
ATOM 710 O O . ILE A 1 94 ? 18.732 12.176 11.050 1.00 37.19 94 ILE A O 1
ATOM 714 N N . TYR A 1 95 ? 20.670 11.664 12.143 1.00 42.62 95 TYR A N 1
ATOM 715 C CA . TYR A 1 95 ? 20.217 10.705 13.157 1.00 42.62 95 TYR A CA 1
ATOM 716 C C . TYR A 1 95 ? 19.185 11.277 14.134 1.00 42.62 95 TYR A C 1
ATOM 718 O O . TYR A 1 95 ? 19.327 12.462 14.514 1.00 42.62 95 TYR A O 1
#